Protein AF-A0A2E7PJZ6-F1 (afdb_monomer_lite)

Foldseek 3Di:
DLVLLVVVQVVVAFDFAALVRSVVSVVPPDDDDSVPCPPVSLVVVQVVPDDDPPHPRQWDQDPPGGIHRHDPDPPD

Radius of gyration: 12.21 Å; chains: 1; bounding box: 26×23×32 Å

Sequence (76 aa):
MEFNLLIAFTDNANKAFDRDQLLDMLQDGSWEAYDRCIDVLAGRLRGKIKTDQKKPALIKTASSTGYVFATTAELA

Secondary structure (DSSP, 8-state):
-HHHHHHHHHHTTT-EE-HHHHHHHHHTT--S-TTS-HHHHHHHHHHHS---TTS--SEEEETTTEEEE--S----

pLDDT: mean 70.72, std 11.51, range [36.38, 83.19]

Structure (mmCIF, N/CA/C/O backbone):
data_AF-A0A2E7PJZ6-F1
#
_entry.id   AF-A0A2E7PJZ6-F1
#
loop_
_atom_site.group_PDB
_atom_site.id
_atom_site.type_symbol
_atom_site.label_atom_id
_atom_site.label_alt_id
_atom_site.label_comp_id
_atom_site.label_asym_id
_atom_site.label_entity_id
_atom_site.label_seq_id
_atom_site.pdbx_PDB_ins_code
_atom_site.Cartn_x
_atom_site.Cartn_y
_atom_site.Cartn_z
_atom_site.occupancy
_atom_site.B_iso_or_equiv
_atom_site.auth_seq_id
_atom_site.auth_comp_id
_atom_site.auth_asym_id
_atom_site.auth_atom_id
_atom_site.pdbx_PDB_model_num
ATOM 1 N N . MET A 1 1 ? -1.486 7.607 -12.303 1.00 61.78 1 MET A N 1
ATOM 2 C CA . MET A 1 1 ? -0.586 6.580 -11.740 1.00 61.78 1 MET A CA 1
ATOM 3 C C . MET A 1 1 ? -1.055 6.164 -10.344 1.00 61.78 1 MET A C 1
ATOM 5 O O . MET A 1 1 ? -1.410 5.016 -10.143 1.00 61.78 1 MET A O 1
ATOM 9 N N . GLU A 1 2 ? -1.197 7.098 -9.400 1.00 72.50 2 GLU A N 1
ATOM 10 C CA . GLU A 1 2 ? -1.762 6.864 -8.059 1.00 72.50 2 GLU A CA 1
ATOM 11 C C . GLU A 1 2 ? -3.258 6.501 -8.053 1.00 72.50 2 GLU A C 1
ATOM 13 O O . GLU A 1 2 ? -3.750 5.938 -7.082 1.00 72.50 2 GLU A O 1
ATOM 18 N N . PHE A 1 3 ? -3.981 6.808 -9.134 1.00 74.50 3 PHE A N 1
ATOM 19 C CA . PHE A 1 3 ? -5.376 6.399 -9.305 1.00 74.50 3 PHE A CA 1
ATOM 20 C C . PHE A 1 3 ? -5.509 4.880 -9.473 1.00 74.50 3 PHE A C 1
ATOM 22 O O . PHE A 1 3 ? -6.405 4.291 -8.888 1.00 74.50 3 PHE A O 1
ATOM 29 N N . ASN A 1 4 ? -4.572 4.231 -10.173 1.00 78.06 4 ASN A N 1
ATOM 30 C CA . ASN A 1 4 ? -4.555 2.770 -10.298 1.00 78.06 4 ASN A CA 1
ATOM 31 C C . ASN A 1 4 ? -4.252 2.114 -8.945 1.00 78.06 4 ASN A C 1
ATOM 33 O O . ASN A 1 4 ? -4.874 1.121 -8.591 1.00 78.06 4 ASN A O 1
ATOM 37 N N . LEU A 1 5 ? -3.364 2.724 -8.150 1.00 79.19 5 LEU A N 1
ATOM 38 C CA . LEU A 1 5 ? -3.107 2.292 -6.775 1.00 79.19 5 LEU A CA 1
ATOM 39 C C . LEU A 1 5 ? -4.361 2.440 -5.901 1.00 79.19 5 LEU A C 1
ATOM 41 O O . LEU A 1 5 ? -4.658 1.555 -5.107 1.00 79.19 5 LEU A O 1
ATOM 45 N N . LEU A 1 6 ? -5.122 3.527 -6.067 1.00 80.50 6 LEU A N 1
ATOM 46 C CA . LEU A 1 6 ? -6.409 3.690 -5.393 1.00 80.50 6 LEU A CA 1
ATOM 47 C C . LEU A 1 6 ? -7.419 2.621 -5.825 1.00 80.50 6 LEU A C 1
ATOM 49 O O . LEU A 1 6 ? -8.070 2.065 -4.952 1.00 80.50 6 LEU A O 1
ATOM 53 N N . ILE A 1 7 ? -7.515 2.311 -7.124 1.00 82.19 7 ILE A N 1
ATOM 54 C CA . ILE A 1 7 ? -8.396 1.255 -7.645 1.00 82.19 7 ILE A CA 1
ATOM 55 C C . ILE A 1 7 ? -8.037 -0.093 -7.018 1.00 82.19 7 ILE A C 1
ATOM 57 O O . ILE A 1 7 ? -8.911 -0.735 -6.443 1.00 82.19 7 ILE A O 1
ATOM 61 N N . ALA A 1 8 ? -6.760 -0.485 -7.051 1.00 81.06 8 ALA A N 1
ATOM 62 C CA . ALA A 1 8 ? -6.290 -1.740 -6.461 1.00 81.06 8 ALA A CA 1
ATOM 63 C C . ALA A 1 8 ? -6.628 -1.828 -4.961 1.00 81.06 8 ALA A C 1
ATOM 65 O O . ALA A 1 8 ? -7.094 -2.860 -4.474 1.00 81.06 8 ALA A O 1
ATOM 66 N N . PHE A 1 9 ? -6.460 -0.714 -4.244 1.00 80.00 9 PHE A N 1
ATOM 67 C CA . PHE A 1 9 ? -6.829 -0.587 -2.839 1.00 80.00 9 PHE A CA 1
ATOM 68 C C . PHE A 1 9 ? -8.341 -0.665 -2.588 1.00 80.00 9 PHE A C 1
ATOM 70 O O . PHE A 1 9 ? -8.750 -1.268 -1.598 1.00 80.00 9 PHE A O 1
ATOM 77 N N . THR A 1 10 ? -9.176 -0.072 -3.445 1.00 80.88 10 THR A N 1
ATOM 78 C CA . THR A 1 10 ? -10.639 -0.116 -3.298 1.00 80.88 10 THR A CA 1
ATOM 79 C C . THR A 1 10 ? -11.226 -1.472 -3.674 1.00 80.88 10 THR A C 1
ATOM 81 O O . THR A 1 10 ? -12.128 -1.934 -2.980 1.00 80.88 10 THR A O 1
ATOM 84 N N . ASP A 1 11 ? -10.691 -2.134 -4.704 1.00 82.44 11 ASP A N 1
ATOM 85 C CA . ASP A 1 11 ? -11.101 -3.489 -5.111 1.00 82.44 11 ASP A CA 1
ATOM 86 C C . ASP A 1 11 ? -10.763 -4.527 -4.035 1.00 82.44 11 ASP A C 1
ATOM 88 O O . ASP A 1 11 ? -11.433 -5.548 -3.888 1.00 82.44 11 ASP A O 1
ATOM 92 N N . ASN A 1 12 ? -9.730 -4.243 -3.239 1.00 80.06 12 ASN A N 1
ATOM 93 C CA . ASN A 1 12 ? -9.264 -5.104 -2.165 1.00 80.06 12 ASN A CA 1
ATOM 94 C C . ASN A 1 12 ? -9.264 -4.402 -0.802 1.00 80.06 12 ASN A C 1
ATOM 96 O O . ASN A 1 12 ? -8.310 -4.511 -0.024 1.00 80.06 12 ASN A O 1
ATOM 100 N N . ALA A 1 13 ? -10.347 -3.686 -0.500 1.00 78.12 13 ALA A N 1
ATOM 101 C CA . ALA A 1 13 ? -10.503 -3.002 0.777 1.00 78.12 13 ALA A CA 1
ATOM 102 C C . ALA A 1 13 ? -10.291 -3.954 1.973 1.00 78.12 13 ALA A C 1
ATOM 104 O O . ALA A 1 13 ? -10.669 -5.126 1.941 1.00 78.12 13 ALA A O 1
ATOM 105 N N . ASN A 1 14 ? -9.689 -3.432 3.046 1.00 75.38 14 ASN A N 1
ATOM 106 C CA . ASN A 1 14 ? -9.372 -4.148 4.291 1.00 75.38 14 ASN A CA 1
ATOM 107 C C . ASN A 1 14 ? -8.377 -5.316 4.170 1.00 75.38 14 ASN A C 1
ATOM 109 O O . ASN A 1 14 ? -8.141 -6.011 5.158 1.00 75.38 14 ASN A O 1
ATOM 113 N N . LYS A 1 15 ? -7.741 -5.514 3.011 1.00 80.19 15 LYS A N 1
ATOM 114 C CA . LYS A 1 15 ? -6.611 -6.439 2.870 1.00 80.19 15 LYS A CA 1
ATOM 115 C C . LYS A 1 15 ? -5.286 -5.690 2.973 1.00 80.19 15 LYS A C 1
ATOM 117 O O . L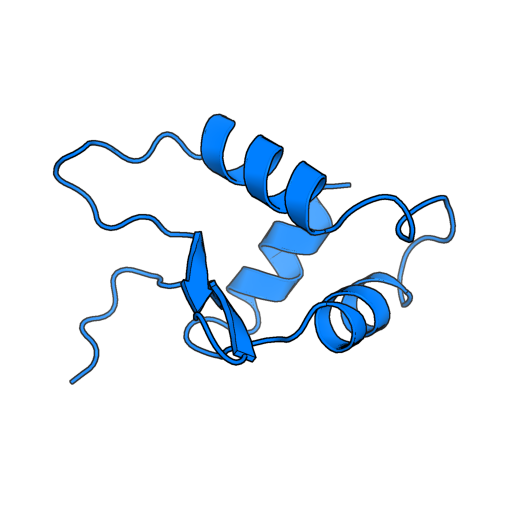YS A 1 15 ? -5.168 -4.537 2.554 1.00 80.19 15 LYS A O 1
ATOM 122 N N . ALA A 1 16 ? -4.304 -6.352 3.574 1.00 80.31 16 ALA A N 1
ATOM 123 C CA . ALA A 1 16 ? -2.934 -5.868 3.624 1.00 80.31 16 ALA A CA 1
ATOM 124 C C . ALA A 1 16 ? -2.166 -6.407 2.421 1.00 80.31 16 ALA A C 1
ATOM 126 O O . ALA A 1 16 ? -2.226 -7.605 2.155 1.00 80.31 16 ALA A O 1
ATOM 127 N N . PHE A 1 17 ? -1.444 -5.522 1.744 1.00 83.19 17 PHE A N 1
ATOM 128 C CA . PHE A 1 17 ? -0.588 -5.870 0.619 1.00 83.19 17 PHE A CA 1
ATOM 129 C C . PHE A 1 17 ? 0.826 -5.379 0.855 1.00 83.19 17 PHE A C 1
ATOM 131 O O . PHE A 1 17 ? 1.028 -4.241 1.300 1.00 83.19 17 PHE A O 1
ATOM 138 N N . ASP A 1 18 ? 1.794 -6.222 0.521 1.00 82.75 18 ASP A N 1
ATOM 139 C CA . ASP A 1 18 ? 3.185 -5.801 0.459 1.00 82.75 18 ASP A CA 1
ATOM 140 C C . ASP A 1 18 ? 3.462 -4.981 -0.814 1.00 82.75 18 ASP A C 1
ATOM 142 O O . ASP A 1 18 ? 2.584 -4.717 -1.640 1.00 82.75 18 ASP A O 1
ATOM 146 N N . ARG A 1 19 ? 4.696 -4.489 -0.938 1.00 80.25 19 ARG A N 1
ATOM 147 C CA . ARG A 1 19 ? 5.086 -3.648 -2.074 1.00 80.25 19 ARG A CA 1
ATOM 148 C C . ARG A 1 19 ? 5.070 -4.425 -3.386 1.00 80.25 19 ARG A C 1
ATOM 150 O O . ARG A 1 19 ? 4.639 -3.860 -4.384 1.00 80.25 19 ARG A O 1
ATOM 157 N N . ASP A 1 20 ? 5.507 -5.678 -3.370 1.00 78.06 20 ASP A N 1
ATOM 158 C CA . ASP A 1 20 ? 5.621 -6.519 -4.558 1.00 78.06 20 ASP A CA 1
ATOM 159 C C . ASP A 1 20 ? 4.235 -6.949 -5.048 1.00 78.06 20 ASP A C 1
ATOM 161 O O . ASP A 1 20 ? 3.961 -6.886 -6.240 1.00 78.06 20 ASP A O 1
ATOM 165 N N . GLN A 1 21 ? 3.313 -7.258 -4.136 1.00 81.31 21 GLN A N 1
ATOM 166 C CA . GLN A 1 21 ? 1.907 -7.525 -4.437 1.00 81.31 21 GLN A CA 1
ATOM 167 C C . GLN A 1 21 ? 1.205 -6.303 -5.028 1.00 81.31 21 GLN A C 1
ATOM 169 O O . GLN A 1 21 ? 0.459 -6.423 -5.998 1.00 81.31 21 GLN A O 1
ATOM 174 N N . LEU A 1 22 ? 1.447 -5.112 -4.472 1.00 80.12 22 LEU A N 1
ATOM 175 C CA . LEU A 1 22 ? 0.913 -3.879 -5.052 1.00 80.12 22 LEU A CA 1
ATOM 176 C C . LEU A 1 22 ? 1.522 -3.598 -6.425 1.00 80.12 22 LEU A C 1
ATOM 178 O O . LEU A 1 22 ? 0.824 -3.095 -7.297 1.00 80.12 22 LEU A O 1
ATOM 182 N N . LEU A 1 23 ? 2.802 -3.911 -6.633 1.00 77.50 23 LEU A N 1
ATOM 183 C CA . LEU A 1 23 ? 3.444 -3.783 -7.938 1.00 77.50 23 LEU A CA 1
ATOM 184 C C . LEU A 1 23 ? 2.839 -4.754 -8.954 1.00 77.50 23 LEU A C 1
ATOM 186 O O . LEU A 1 23 ? 2.500 -4.315 -10.047 1.00 77.50 23 LEU A O 1
ATOM 190 N N . ASP A 1 24 ? 2.647 -6.019 -8.588 1.00 79.06 24 ASP A N 1
ATOM 191 C CA . ASP A 1 24 ? 2.048 -7.055 -9.437 1.00 79.06 24 ASP A CA 1
ATOM 192 C C . ASP A 1 24 ? 0.626 -6.668 -9.876 1.00 79.06 24 ASP A C 1
ATOM 194 O O . ASP A 1 24 ? 0.313 -6.641 -11.065 1.00 79.06 24 ASP A O 1
ATOM 198 N N . MET A 1 25 ? -0.196 -6.190 -8.935 1.00 77.94 25 MET A N 1
ATOM 199 C CA . MET A 1 25 ? -1.539 -5.663 -9.219 1.00 77.94 25 MET A CA 1
ATOM 200 C C . MET A 1 25 ? -1.546 -4.453 -10.165 1.00 77.94 25 MET A C 1
ATOM 202 O O . MET A 1 25 ? -2.546 -4.191 -10.833 1.00 77.94 25 MET A O 1
ATOM 206 N N . LEU A 1 26 ? -0.458 -3.682 -10.213 1.00 75.62 26 LEU A N 1
ATOM 207 C CA . LEU A 1 26 ? -0.322 -2.512 -11.083 1.00 75.62 26 LEU A CA 1
ATOM 208 C C . LEU A 1 26 ? 0.298 -2.851 -12.448 1.00 75.62 26 LEU A C 1
ATOM 210 O O . LEU A 1 26 ? 0.194 -2.038 -13.372 1.00 75.62 26 LEU A O 1
ATOM 214 N N . GLN A 1 27 ? 0.929 -4.021 -12.590 1.00 68.38 27 GLN A N 1
ATOM 215 C CA . GLN A 1 27 ? 1.620 -4.442 -13.811 1.00 68.38 27 GLN A CA 1
ATOM 216 C C . GLN A 1 27 ? 0.677 -4.904 -14.938 1.00 68.38 27 GLN A C 1
ATOM 218 O O . GLN A 1 27 ? 1.090 -4.863 -16.095 1.00 68.38 27 GLN A O 1
ATOM 223 N N . ASP A 1 28 ? -0.588 -5.235 -14.655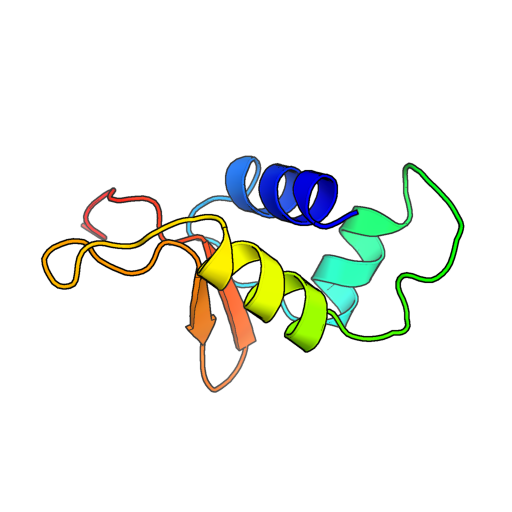 1.00 62.34 28 ASP A N 1
ATOM 224 C CA . ASP A 1 28 ? -1.525 -5.802 -15.648 1.00 62.34 28 ASP A CA 1
ATOM 225 C C . ASP A 1 28 ? -2.159 -4.772 -16.620 1.00 62.34 28 ASP A C 1
ATOM 227 O O . ASP A 1 28 ? -2.919 -5.126 -17.515 1.00 62.34 28 ASP A O 1
ATOM 231 N N . GLY A 1 29 ? -1.873 -3.468 -16.480 1.00 58.91 29 GLY A N 1
ATOM 232 C CA . GLY A 1 29 ? -2.634 -2.433 -17.210 1.00 58.91 29 GLY A CA 1
ATOM 233 C C . GLY A 1 29 ? -1.848 -1.326 -17.910 1.00 58.91 29 GLY A C 1
ATOM 234 O O . GLY A 1 29 ? -2.369 -0.700 -18.832 1.00 58.91 2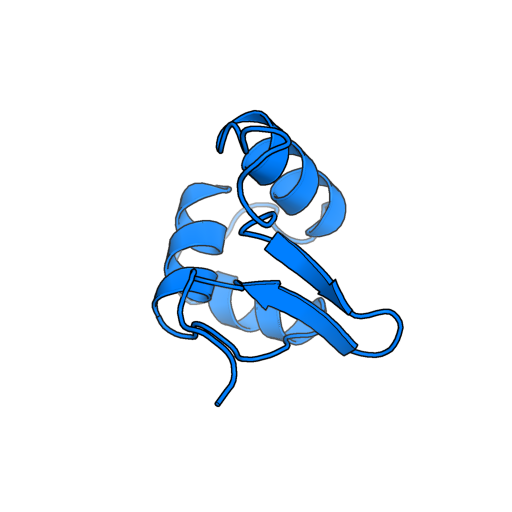9 GLY A O 1
ATOM 235 N N . SER A 1 30 ? -0.616 -1.028 -17.499 1.00 53.78 30 SER A N 1
ATOM 236 C CA . SER A 1 30 ? 0.161 0.054 -18.117 1.00 53.78 30 SER A CA 1
ATOM 237 C C . SER A 1 30 ? 1.623 -0.038 -17.702 1.00 53.78 30 SER A C 1
ATOM 239 O O . SER A 1 30 ? 1.989 0.342 -16.589 1.00 53.78 30 SER A O 1
ATOM 241 N N . TRP A 1 31 ? 2.458 -0.541 -18.603 1.00 56.88 31 TRP A N 1
ATOM 242 C CA . TRP A 1 31 ? 3.906 -0.428 -18.505 1.00 56.88 31 TRP A CA 1
ATOM 243 C C . TRP A 1 31 ? 4.295 1.045 -18.592 1.00 56.88 31 TRP A C 1
ATOM 245 O O . TRP A 1 31 ? 4.073 1.655 -19.627 1.00 56.88 31 TRP A O 1
ATOM 255 N N . GLU A 1 32 ? 4.825 1.597 -17.498 1.00 52.12 32 GLU A N 1
ATOM 256 C CA . GLU A 1 32 ? 5.904 2.596 -17.460 1.00 52.12 32 GLU A CA 1
ATOM 257 C C . GLU A 1 32 ? 6.112 3.067 -16.001 1.00 52.12 32 GLU A C 1
ATOM 259 O O . GLU A 1 32 ? 5.283 3.750 -15.406 1.00 52.12 32 GLU A O 1
ATOM 264 N N . ALA A 1 33 ? 7.256 2.694 -15.415 1.00 53.72 33 ALA A N 1
ATOM 265 C CA . ALA A 1 33 ? 7.868 3.323 -14.233 1.00 53.72 33 ALA A CA 1
ATOM 266 C C . ALA A 1 33 ? 7.277 3.092 -12.814 1.00 53.72 33 ALA A C 1
ATOM 268 O O . ALA A 1 33 ? 7.551 3.898 -11.922 1.00 53.72 33 ALA A O 1
ATOM 269 N N . TYR A 1 34 ? 6.560 1.995 -12.535 1.00 56.38 34 TYR A N 1
ATOM 270 C CA . TYR A 1 34 ? 6.044 1.710 -11.174 1.00 56.38 34 TYR A CA 1
ATOM 271 C C . TYR A 1 34 ? 7.100 1.314 -10.130 1.00 56.38 34 TYR A C 1
ATOM 273 O O . TYR A 1 34 ? 6.855 1.475 -8.936 1.00 56.38 34 TYR A O 1
ATOM 281 N N . ASP A 1 35 ? 8.292 0.894 -10.559 1.00 55.25 35 ASP A N 1
ATOM 282 C CA . ASP A 1 35 ? 9.385 0.493 -9.661 1.00 55.25 35 ASP A CA 1
ATOM 283 C C . ASP A 1 35 ? 9.869 1.652 -8.762 1.00 55.25 35 ASP A C 1
ATOM 285 O O . ASP A 1 35 ? 10.313 1.469 -7.628 1.00 55.25 35 ASP A O 1
ATOM 289 N N . ARG A 1 36 ? 9.673 2.906 -9.202 1.00 55.00 36 ARG A N 1
ATOM 290 C CA . ARG A 1 36 ? 9.914 4.080 -8.356 1.00 55.00 36 ARG A CA 1
ATOM 291 C C . ARG A 1 36 ? 8.69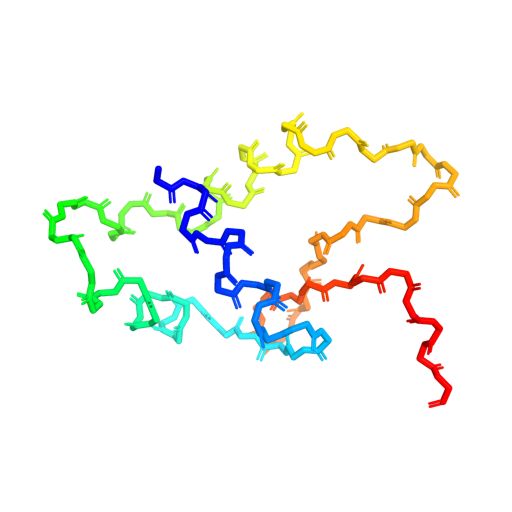7 4.411 -7.491 1.00 55.00 36 ARG A C 1
ATOM 293 O O . ARG A 1 36 ? 8.014 5.416 -7.664 1.00 55.00 36 ARG A O 1
ATOM 300 N N . CYS A 1 37 ? 8.611 3.605 -6.434 1.00 66.38 37 CYS A N 1
ATOM 301 C CA . CYS A 1 37 ? 8.234 3.990 -5.080 1.00 66.38 37 CYS A CA 1
ATOM 302 C C . CYS A 1 37 ? 6.721 4.010 -4.795 1.00 66.38 37 CYS A C 1
ATOM 304 O O . CYS A 1 37 ? 6.087 5.066 -4.721 1.00 66.38 37 CYS A O 1
ATOM 306 N N . ILE A 1 38 ? 6.170 2.819 -4.520 1.00 77.06 38 ILE A N 1
ATOM 307 C CA . ILE A 1 38 ? 4.866 2.630 -3.856 1.00 77.06 38 ILE A CA 1
ATOM 308 C C . ILE A 1 38 ? 4.734 3.557 -2.635 1.00 77.06 38 ILE A C 1
ATOM 310 O O . ILE A 1 38 ? 3.679 4.156 -2.450 1.00 77.06 38 ILE A O 1
ATOM 314 N N . ASP A 1 39 ? 5.808 3.779 -1.864 1.00 77.69 39 ASP A N 1
ATOM 315 C CA . ASP A 1 39 ? 5.827 4.749 -0.759 1.00 77.69 39 ASP A CA 1
ATOM 316 C C . ASP A 1 39 ? 5.554 6.199 -1.224 1.00 77.69 39 ASP A C 1
ATOM 318 O O . ASP A 1 39 ? 4.782 6.919 -0.586 1.00 77.69 39 ASP A O 1
ATOM 322 N N . VAL A 1 40 ? 6.124 6.640 -2.355 1.00 80.81 40 VAL A N 1
ATOM 323 C CA . VAL A 1 40 ? 5.866 7.975 -2.941 1.00 80.81 40 VAL A CA 1
ATOM 324 C C . VAL A 1 40 ? 4.447 8.067 -3.486 1.00 80.81 40 VAL A C 1
ATOM 326 O O . VAL A 1 40 ? 3.784 9.085 -3.279 1.00 80.81 40 VAL A O 1
ATOM 329 N N . LEU A 1 41 ? 3.957 7.024 -4.160 1.00 79.12 41 LEU A N 1
ATOM 330 C CA . LEU A 1 41 ? 2.582 6.982 -4.661 1.00 79.12 41 LEU A CA 1
ATOM 331 C C . LEU A 1 41 ? 1.579 7.011 -3.507 1.00 79.12 41 LEU A C 1
ATOM 333 O O . LEU A 1 41 ? 0.659 7.825 -3.531 1.00 79.12 41 LEU A O 1
ATOM 337 N N . ALA A 1 42 ? 1.798 6.212 -2.463 1.00 79.94 42 ALA A N 1
ATOM 338 C CA . ALA A 1 42 ? 0.993 6.212 -1.248 1.00 79.94 42 ALA A CA 1
ATOM 339 C C . ALA A 1 42 ? 1.054 7.570 -0.532 1.00 79.94 42 ALA A C 1
ATOM 341 O O . ALA A 1 42 ? 0.024 8.075 -0.090 1.00 79.94 42 ALA A O 1
ATOM 342 N N . GLY A 1 43 ? 2.228 8.207 -0.458 1.00 80.31 43 GLY A N 1
ATOM 343 C CA . GLY A 1 43 ? 2.392 9.550 0.105 1.00 80.31 43 GLY A CA 1
ATOM 344 C C . GLY A 1 43 ? 1.625 10.623 -0.675 1.00 80.31 43 GLY A C 1
ATOM 345 O O . GLY A 1 43 ? 0.892 11.418 -0.086 1.00 80.31 43 GLY A O 1
ATOM 346 N N . ARG A 1 44 ? 1.722 10.612 -2.010 1.00 82.31 44 ARG A N 1
ATOM 347 C CA . ARG A 1 44 ? 0.951 11.508 -2.891 1.00 82.31 44 ARG A CA 1
ATOM 348 C C . ARG A 1 44 ? -0.548 11.260 -2.766 1.00 82.31 44 ARG A C 1
ATOM 350 O O . ARG A 1 44 ? -1.317 12.215 -2.680 1.00 82.31 44 ARG A O 1
ATOM 357 N N . LEU A 1 45 ? -0.955 9.995 -2.713 1.00 81.12 45 LEU A N 1
ATOM 358 C CA . LEU A 1 45 ? -2.349 9.597 -2.580 1.00 81.12 45 LEU A CA 1
ATOM 359 C C . LEU A 1 45 ? -2.919 10.033 -1.220 1.00 81.12 45 LEU A C 1
ATOM 361 O O . LEU A 1 45 ? -3.998 10.609 -1.182 1.00 81.12 45 LEU A O 1
ATOM 365 N N . ARG A 1 46 ? -2.157 9.899 -0.126 1.00 79.12 46 ARG A N 1
ATOM 366 C CA . ARG A 1 46 ? -2.502 10.453 1.199 1.00 79.12 46 ARG A CA 1
ATOM 367 C C . ARG A 1 46 ? -2.654 11.973 1.185 1.00 79.12 46 ARG A C 1
ATOM 369 O O . ARG A 1 46 ? -3.576 12.494 1.798 1.00 79.12 46 ARG A O 1
ATOM 376 N N . GLY A 1 47 ? -1.772 12.687 0.485 1.00 78.75 47 GLY A N 1
ATOM 377 C CA . GLY A 1 47 ? -1.870 14.143 0.346 1.00 78.75 47 GLY A CA 1
ATOM 378 C C . GLY A 1 47 ? -3.100 14.589 -0.453 1.00 78.75 47 GLY A C 1
ATOM 379 O O . GLY A 1 47 ? -3.714 15.604 -0.127 1.00 78.75 47 GLY A O 1
ATOM 380 N N . LYS A 1 48 ? -3.483 13.820 -1.481 1.00 79.62 48 LYS A N 1
ATOM 381 C CA . LYS A 1 48 ? -4.677 14.080 -2.302 1.00 79.62 48 LYS A CA 1
ATOM 382 C C . LYS A 1 48 ? -5.973 13.716 -1.583 1.00 79.62 48 LYS A C 1
ATOM 384 O O . LYS A 1 48 ? -6.948 14.460 -1.657 1.00 79.62 48 LYS A O 1
ATOM 389 N N . ILE A 1 49 ? -5.982 12.595 -0.870 1.00 76.44 49 ILE A N 1
ATOM 390 C CA . ILE A 1 49 ? -7.121 12.136 -0.083 1.00 76.44 49 ILE A CA 1
ATOM 391 C C . ILE A 1 49 ? -7.041 12.804 1.293 1.00 76.44 49 ILE A C 1
ATOM 393 O O . ILE A 1 49 ? -6.608 12.200 2.276 1.00 76.44 49 ILE A O 1
ATOM 397 N N . LYS A 1 50 ? -7.428 14.087 1.353 1.00 61.31 50 LYS A N 1
ATOM 398 C CA . LYS A 1 50 ? -7.527 14.855 2.603 1.00 61.31 50 LYS A CA 1
ATOM 399 C C . LYS A 1 50 ? -8.296 14.044 3.647 1.00 61.31 50 LYS A C 1
ATOM 401 O O . LYS A 1 50 ? -9.515 13.908 3.577 1.00 61.31 50 LYS A O 1
ATOM 406 N N . THR A 1 51 ? -7.567 13.517 4.622 1.00 61.16 51 THR A N 1
ATOM 407 C CA . THR A 1 51 ? -8.147 12.875 5.794 1.00 61.16 51 THR A CA 1
ATOM 408 C C . THR A 1 51 ? -8.258 13.957 6.860 1.00 61.16 51 THR A C 1
ATOM 410 O O . THR A 1 51 ? -7.247 14.475 7.330 1.00 61.16 51 THR A O 1
ATOM 413 N N . ASP A 1 52 ? -9.482 14.359 7.196 1.00 60.59 52 ASP A N 1
ATOM 414 C CA . ASP A 1 52 ? -9.742 15.127 8.416 1.00 60.59 52 ASP A CA 1
ATOM 415 C C . ASP A 1 52 ? -9.053 14.441 9.601 1.00 60.59 52 ASP A C 1
ATOM 417 O O . ASP A 1 52 ? -9.148 13.225 9.715 1.00 60.59 52 ASP A O 1
ATOM 421 N N . GLN A 1 53 ? -8.445 15.177 10.539 1.00 55.53 53 GLN A N 1
ATOM 422 C CA . GLN A 1 53 ? -7.900 14.576 11.777 1.00 55.53 53 GLN A CA 1
ATOM 423 C C . GLN A 1 53 ? -8.935 13.722 12.534 1.00 55.53 53 GLN A C 1
ATOM 425 O O . GLN A 1 53 ? -8.574 12.840 13.306 1.00 55.53 53 GLN A O 1
ATOM 430 N N . LYS A 1 54 ? -10.227 13.991 12.308 1.00 59.44 54 LYS A N 1
ATOM 431 C CA . LYS A 1 54 ? -11.362 13.266 12.889 1.00 59.44 54 LYS A CA 1
ATOM 432 C C . LYS A 1 54 ? -11.760 11.999 12.125 1.00 59.44 54 LYS A C 1
ATOM 434 O O . LYS A 1 54 ? -12.602 11.255 12.615 1.00 59.44 54 LYS A O 1
ATOM 439 N N . LYS A 1 55 ? -11.219 11.764 10.927 1.00 58.66 55 LYS A N 1
ATOM 440 C CA . LYS A 1 55 ? -11.496 10.577 10.114 1.00 58.66 55 LYS A CA 1
ATOM 441 C C . LYS A 1 55 ? -10.262 9.673 10.108 1.00 58.66 55 LYS A C 1
ATOM 443 O O . LYS A 1 55 ? -9.143 10.171 10.021 1.00 58.66 55 LYS A O 1
ATOM 448 N N . PRO A 1 56 ? -10.425 8.348 10.211 1.00 63.44 56 PRO A N 1
ATOM 449 C CA . PRO A 1 56 ? -9.294 7.441 10.100 1.00 63.44 56 PRO A CA 1
ATOM 450 C C . PRO A 1 56 ? -8.661 7.560 8.708 1.00 63.44 56 PRO A C 1
ATOM 452 O O . PRO A 1 56 ? -9.362 7.665 7.703 1.00 63.44 56 PRO A O 1
ATOM 455 N N . ALA A 1 57 ? -7.326 7.550 8.651 1.00 67.88 57 ALA A N 1
ATOM 456 C CA . ALA A 1 57 ? -6.597 7.555 7.387 1.00 67.88 57 ALA A CA 1
ATOM 457 C C . ALA A 1 57 ? -6.996 6.340 6.542 1.00 67.88 57 ALA A C 1
ATOM 459 O O . ALA A 1 57 ? -6.882 5.203 7.007 1.00 67.88 57 ALA A O 1
ATOM 460 N N . LEU A 1 58 ? -7.421 6.597 5.301 1.00 74.88 58 LEU A N 1
ATOM 461 C CA . LEU A 1 58 ? -7.858 5.554 4.371 1.00 74.88 58 LEU A CA 1
ATOM 462 C C . LEU A 1 58 ? -6.704 4.643 3.934 1.00 74.88 58 LEU A C 1
ATOM 464 O O . LEU A 1 58 ? -6.934 3.488 3.619 1.00 74.88 58 LEU A O 1
ATOM 468 N N . ILE A 1 59 ? -5.457 5.127 3.956 1.00 77.31 59 ILE A N 1
ATOM 469 C CA . ILE A 1 59 ? -4.266 4.336 3.613 1.00 77.31 59 ILE A CA 1
ATOM 470 C C . ILE A 1 59 ? -3.379 4.218 4.847 1.00 77.31 59 ILE A C 1
ATOM 472 O O . ILE A 1 59 ? -2.634 5.149 5.181 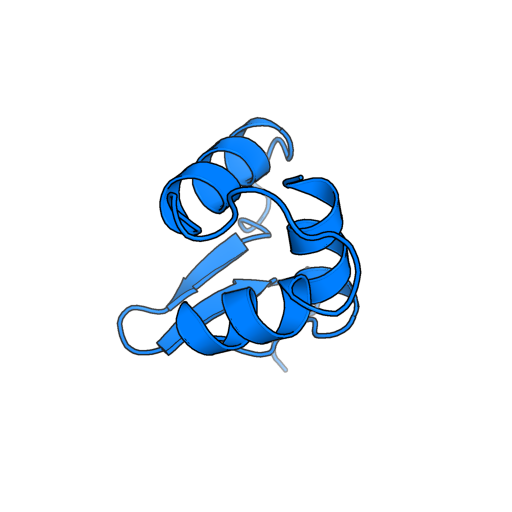1.00 77.31 59 ILE A O 1
ATOM 476 N N . LYS A 1 60 ? -3.417 3.063 5.510 1.00 76.88 60 LYS A N 1
ATOM 477 C CA . LYS A 1 60 ? -2.605 2.761 6.694 1.00 76.88 60 LYS A CA 1
ATOM 478 C C . LYS A 1 60 ? -1.359 1.976 6.302 1.00 76.88 60 LYS A C 1
ATOM 480 O O . LYS A 1 60 ? -1.398 1.143 5.404 1.00 76.88 60 LYS A O 1
ATOM 485 N N . THR A 1 61 ? -0.252 2.255 6.982 1.00 77.38 61 THR A N 1
ATOM 486 C CA . THR A 1 61 ? 0.949 1.416 6.904 1.00 77.38 61 THR A CA 1
ATOM 487 C C . THR A 1 61 ? 0.833 0.345 7.983 1.00 77.38 61 THR A C 1
ATOM 489 O O . THR A 1 61 ? 0.709 0.679 9.159 1.00 77.38 61 THR A O 1
ATOM 492 N N . ALA A 1 62 ? 0.839 -0.923 7.585 1.00 76.06 62 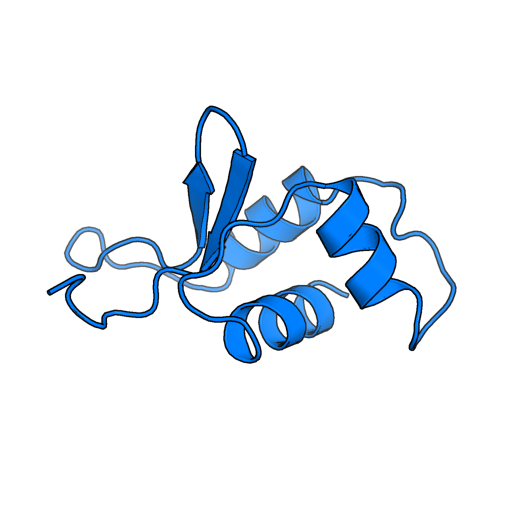ALA A N 1
ATOM 493 C CA . ALA A 1 62 ? 0.908 -2.065 8.485 1.00 76.06 62 ALA A CA 1
ATOM 494 C C . ALA A 1 62 ? 2.386 -2.435 8.671 1.00 76.06 62 ALA A C 1
ATOM 496 O O . ALA A 1 62 ? 3.031 -2.878 7.721 1.00 76.06 62 ALA A O 1
ATOM 497 N N . SER A 1 63 ? 2.918 -2.238 9.884 1.00 60.59 63 SER A N 1
ATOM 498 C CA . SER A 1 63 ? 4.357 -2.284 10.214 1.00 60.59 63 SER A CA 1
ATOM 499 C C . SER A 1 63 ? 5.084 -3.612 9.936 1.00 60.59 63 SER A C 1
ATOM 501 O O . SER A 1 63 ? 6.290 -3.686 10.140 1.00 60.59 63 SER A O 1
ATOM 503 N N . SER A 1 64 ? 4.392 -4.641 9.451 1.00 61.34 64 SER A N 1
ATOM 504 C CA . SER A 1 64 ? 4.950 -5.959 9.117 1.00 61.34 64 SER A CA 1
ATOM 505 C C . SER A 1 64 ? 4.459 -6.543 7.784 1.00 61.34 64 SER A C 1
ATOM 507 O O . SER A 1 64 ? 4.945 -7.596 7.386 1.00 61.34 64 SER A O 1
ATOM 509 N N . THR A 1 65 ? 3.519 -5.893 7.085 1.00 67.06 65 THR A N 1
ATOM 510 C CA . THR A 1 65 ? 2.858 -6.470 5.891 1.00 67.06 65 THR A CA 1
ATOM 511 C C . THR A 1 65 ? 2.793 -5.502 4.710 1.00 67.06 65 THR A C 1
ATOM 513 O O . THR A 1 65 ? 2.680 -5.953 3.584 1.00 67.06 65 THR A O 1
ATOM 516 N N . GLY A 1 66 ? 2.916 -4.185 4.929 1.00 78.62 66 GLY A N 1
ATOM 517 C CA . GLY A 1 66 ? 2.893 -3.189 3.851 1.00 78.62 66 GLY A CA 1
ATOM 518 C C . GLY A 1 66 ? 1.786 -2.156 4.033 1.00 78.62 66 GLY A C 1
ATOM 519 O O . GLY A 1 66 ? 1.823 -1.382 4.992 1.00 78.62 66 GLY A O 1
ATOM 520 N N . TYR A 1 67 ? 0.814 -2.105 3.125 1.00 80.75 67 TYR A N 1
ATOM 521 C CA . TYR A 1 67 ? -0.254 -1.102 3.131 1.00 80.75 67 TYR A CA 1
ATOM 522 C C . TYR A 1 67 ? -1.636 -1.734 3.191 1.00 80.75 67 TYR A C 1
ATOM 524 O O . TYR A 1 67 ? -1.897 -2.762 2.577 1.00 80.75 67 TYR A O 1
ATOM 532 N N . VAL A 1 68 ? -2.532 -1.067 3.911 1.00 79.75 68 VAL A N 1
ATOM 533 C CA . VAL A 1 68 ? -3.945 -1.427 4.021 1.00 79.75 68 VAL A CA 1
ATOM 534 C C . VAL A 1 68 ? -4.788 -0.239 3.605 1.00 79.75 68 VAL A C 1
ATOM 536 O O . VAL A 1 68 ? -4.582 0.879 4.095 1.00 79.75 68 VAL A O 1
ATOM 539 N N . PHE A 1 69 ? -5.787 -0.503 2.767 1.00 79.56 69 PHE A N 1
ATOM 540 C CA . PHE A 1 69 ? -6.866 0.442 2.533 1.00 79.56 69 PHE A CA 1
ATOM 541 C C . PHE A 1 69 ? -7.969 0.238 3.570 1.00 79.56 69 PHE A C 1
ATOM 543 O O . PHE A 1 69 ? -8.791 -0.672 3.465 1.00 79.56 69 PHE A O 1
ATOM 550 N N . ALA A 1 70 ? -7.945 1.069 4.607 1.00 69.50 70 ALA A N 1
ATOM 551 C CA . ALA A 1 70 ? -8.928 1.073 5.675 1.00 69.50 70 ALA A CA 1
ATOM 552 C C . ALA A 1 70 ? -10.090 1.979 5.264 1.00 69.50 70 ALA A C 1
ATOM 554 O O . ALA A 1 70 ? -10.148 3.146 5.651 1.00 69.50 70 ALA A O 1
ATOM 555 N N . THR A 1 71 ? -11.016 1.452 4.462 1.00 66.06 71 THR A N 1
ATOM 556 C CA . THR A 1 71 ? -12.344 2.065 4.338 1.00 66.06 71 THR A CA 1
ATOM 557 C C . THR A 1 71 ? -12.961 2.132 5.730 1.00 66.06 71 THR A C 1
ATOM 559 O O . THR A 1 71 ? -12.731 1.216 6.515 1.00 66.06 71 THR A O 1
ATOM 562 N N . THR A 1 72 ? -13.729 3.171 6.059 1.00 56.53 72 THR A N 1
ATOM 563 C CA . THR A 1 72 ? -14.527 3.245 7.299 1.00 56.53 72 THR A CA 1
ATOM 564 C C . THR A 1 72 ? -15.623 2.170 7.299 1.00 56.53 72 THR A C 1
ATOM 566 O O . THR A 1 72 ? -16.807 2.463 7.204 1.00 56.53 72 THR A O 1
ATOM 569 N N . ALA A 1 73 ? -15.224 0.910 7.345 1.00 47.00 73 ALA A N 1
ATOM 570 C CA . ALA A 1 73 ? -16.001 -0.187 7.855 1.00 47.00 73 ALA A CA 1
ATOM 571 C C . ALA A 1 73 ? -15.279 -0.548 9.146 1.00 47.00 73 ALA A C 1
ATOM 573 O O . ALA A 1 73 ? -14.087 -0.861 9.138 1.00 47.00 73 ALA A O 1
ATOM 574 N N . GLU A 1 74 ? -15.972 -0.362 10.261 1.00 43.38 74 GLU A N 1
ATOM 575 C CA . GLU A 1 74 ? -15.548 -0.896 11.544 1.00 43.38 74 GLU A CA 1
ATOM 576 C C . GLU A 1 74 ? -15.089 -2.341 11.323 1.00 43.38 74 GLU A C 1
ATOM 578 O O . GLU A 1 74 ? -15.820 -3.152 10.754 1.00 43.38 74 GLU A O 1
ATOM 583 N N . LEU A 1 75 ? -13.841 -2.633 11.695 1.00 43.00 75 LEU A N 1
ATOM 584 C CA . LEU A 1 75 ? -13.390 -4.009 11.842 1.00 43.00 75 LEU A CA 1
ATOM 585 C C . LEU A 1 75 ? -14.183 -4.568 13.027 1.00 43.00 75 LEU A C 1
ATOM 587 O O . LEU A 1 75 ? -13.816 -4.318 14.175 1.00 43.00 75 LEU A O 1
ATOM 591 N N . ALA A 1 76 ? -15.320 -5.189 12.716 1.00 36.38 76 ALA A N 1
ATOM 592 C CA . ALA A 1 76 ? -16.127 -5.976 13.639 1.00 36.38 76 ALA A CA 1
ATOM 593 C C . ALA A 1 76 ? -15.481 -7.345 13.873 1.00 36.38 76 ALA A C 1
ATOM 595 O O . ALA A 1 76 ? -14.920 -7.904 12.900 1.00 36.38 76 ALA A O 1
#